Protein AF-A0A947HCS9-F1 (afdb_monomer_lite)

Structure (mmCIF, N/CA/C/O backbone):
data_AF-A0A947HCS9-F1
#
_entry.id   AF-A0A947HCS9-F1
#
loop_
_atom_site.group_PDB
_atom_site.id
_atom_site.type_symbol
_atom_site.label_atom_id
_atom_site.label_alt_id
_atom_site.label_comp_id
_atom_site.label_asym_id
_atom_site.label_entity_id
_atom_site.label_seq_id
_atom_site.pdbx_PDB_ins_code
_atom_site.Cartn_x
_atom_site.Cartn_y
_atom_site.Cartn_z
_atom_site.occupancy
_atom_site.B_iso_or_equiv
_atom_site.auth_seq_id
_atom_site.auth_comp_id
_atom_site.auth_asym_id
_atom_site.auth_atom_id
_atom_site.pdbx_PDB_model_num
ATOM 1 N N . MET A 1 1 ? -32.270 45.079 50.764 1.00 63.41 1 MET A N 1
ATOM 2 C CA . MET A 1 1 ? -30.944 44.540 51.130 1.00 63.41 1 MET A CA 1
ATOM 3 C C . MET A 1 1 ? -30.786 43.197 50.432 1.00 63.41 1 MET A C 1
ATOM 5 O O . MET A 1 1 ? -31.636 42.343 50.657 1.00 63.41 1 MET A O 1
ATOM 9 N N . PRO A 1 2 ? -29.821 43.035 49.513 1.00 65.62 2 PRO A N 1
ATOM 10 C CA . PRO A 1 2 ? -29.599 41.759 48.838 1.00 65.62 2 PRO A CA 1
ATOM 11 C C . PRO A 1 2 ? -29.122 40.704 49.843 1.00 65.62 2 PRO A C 1
ATOM 13 O O . PRO A 1 2 ? -28.345 41.002 50.748 1.00 65.62 2 PRO A O 1
ATOM 16 N N . ASN A 1 3 ? -29.641 39.486 49.706 1.00 68.69 3 ASN A N 1
ATOM 17 C CA . ASN A 1 3 ? -29.418 38.395 50.647 1.00 68.69 3 ASN A CA 1
ATOM 18 C C . ASN A 1 3 ? -28.000 37.819 50.422 1.00 68.69 3 ASN A C 1
ATOM 20 O O . ASN A 1 3 ? -27.736 37.325 49.321 1.00 68.69 3 ASN A O 1
ATOM 24 N N . PRO A 1 4 ? -27.080 37.868 51.407 1.00 64.50 4 PRO A N 1
ATOM 25 C CA . PRO A 1 4 ? -25.675 37.482 51.212 1.00 64.50 4 PRO A CA 1
ATOM 26 C C . PRO A 1 4 ? -25.494 36.007 50.814 1.00 64.50 4 PRO A C 1
ATOM 28 O O . PRO A 1 4 ? -24.497 35.652 50.194 1.00 64.50 4 PRO A O 1
ATOM 31 N N . PHE A 1 5 ? -26.495 35.161 51.069 1.00 61.69 5 PHE A N 1
ATOM 32 C CA . PHE A 1 5 ? -26.489 33.742 50.705 1.00 61.69 5 PHE A CA 1
ATOM 33 C C . PHE A 1 5 ? -26.707 33.447 49.209 1.00 61.69 5 PHE A C 1
ATOM 35 O O . PHE A 1 5 ? -26.492 32.318 48.775 1.00 61.69 5 PHE A O 1
ATOM 42 N N . GLN A 1 6 ? -27.111 34.422 48.384 1.00 60.38 6 GLN A N 1
ATOM 43 C CA . GLN A 1 6 ? -27.319 34.164 46.950 1.00 60.38 6 GLN A CA 1
ATOM 44 C C . GLN A 1 6 ? -26.011 34.057 46.149 1.00 60.38 6 GLN A C 1
ATOM 46 O O . GLN A 1 6 ? -25.993 33.406 45.104 1.00 60.38 6 GLN A O 1
ATOM 51 N N . PHE A 1 7 ? -24.908 34.633 46.636 1.00 61.34 7 PHE A N 1
ATOM 52 C CA . PHE A 1 7 ? -23.646 34.660 45.890 1.00 61.34 7 PHE A CA 1
ATOM 53 C C . PHE A 1 7 ? -22.959 33.288 45.795 1.00 61.34 7 PHE A C 1
ATOM 55 O O . PHE A 1 7 ? -22.423 32.956 44.738 1.00 61.34 7 PHE A O 1
ATOM 62 N N . GLU A 1 8 ? -23.024 32.450 46.833 1.00 73.75 8 GLU A N 1
ATOM 63 C CA . GLU A 1 8 ? -22.340 31.143 46.836 1.00 73.75 8 GLU A CA 1
ATOM 64 C C . GLU A 1 8 ? -22.949 30.138 45.847 1.00 73.75 8 GLU A C 1
ATOM 66 O O . GLU A 1 8 ? -22.239 29.357 45.210 1.00 73.75 8 GLU A O 1
ATOM 71 N N . THR A 1 9 ? -24.267 30.201 45.644 1.00 75.81 9 THR A N 1
ATOM 72 C CA . THR A 1 9 ? -24.972 29.252 44.768 1.00 75.81 9 THR A CA 1
ATOM 73 C C . THR A 1 9 ? -24.604 29.397 43.288 1.00 75.81 9 THR A C 1
ATOM 75 O O . THR A 1 9 ? -24.617 28.412 42.548 1.00 75.81 9 THR A O 1
ATOM 78 N N . ASN A 1 10 ? -24.220 30.597 42.845 1.00 82.25 10 ASN A N 1
ATOM 79 C CA . ASN A 1 10 ? -23.847 30.844 41.451 1.00 82.25 10 ASN A CA 1
ATOM 80 C C . ASN A 1 10 ? -22.457 30.288 41.113 1.00 82.25 10 ASN A C 1
ATOM 82 O O . ASN A 1 10 ? -22.277 29.718 40.037 1.00 82.25 10 ASN A O 1
ATOM 86 N N . TYR A 1 11 ? -21.497 30.370 42.038 1.00 85.88 11 TYR A N 1
ATOM 87 C CA . TYR A 1 11 ? -20.155 29.822 41.823 1.00 85.88 11 TYR A CA 1
ATOM 88 C C . TYR A 1 11 ? -20.154 28.298 41.761 1.00 85.88 11 TYR A C 1
ATOM 90 O O . TYR A 1 11 ? -19.514 27.729 40.879 1.00 85.88 11 TYR A O 1
ATOM 98 N N . GLN A 1 12 ? -20.925 27.630 42.624 1.00 86.50 12 GLN A N 1
ATOM 99 C CA . GLN A 1 12 ? -21.070 26.176 42.547 1.00 86.50 12 GLN A CA 1
ATOM 100 C C . GLN A 1 12 ? -21.679 25.737 41.210 1.00 86.50 12 GLN A C 1
ATOM 102 O O . GLN A 1 12 ? -21.195 24.789 40.598 1.00 86.50 12 GLN A O 1
ATOM 107 N N . ARG A 1 13 ? -22.701 26.443 40.708 1.00 87.88 13 ARG A N 1
ATOM 108 C CA . ARG A 1 13 ? -23.302 26.137 39.399 1.00 87.88 13 ARG A CA 1
ATOM 109 C C . ARG A 1 13 ? -22.306 26.313 38.254 1.00 87.88 13 ARG A C 1
ATOM 111 O O . ARG A 1 13 ? -22.203 25.425 37.413 1.00 87.88 13 ARG A O 1
ATOM 118 N N . LEU A 1 14 ? -21.551 27.412 38.240 1.00 91.62 14 LEU A N 1
ATOM 119 C CA . LEU A 1 14 ? -20.517 27.651 37.228 1.00 91.62 14 LEU A CA 1
ATOM 120 C C . LEU A 1 14 ? -19.401 26.601 37.288 1.00 91.62 14 LEU A C 1
ATOM 122 O O . LEU A 1 14 ? -18.952 26.135 36.244 1.00 91.62 14 LEU A O 1
ATOM 126 N N . PHE A 1 15 ? -19.004 26.181 38.491 1.00 92.75 15 PHE A N 1
ATOM 127 C CA . PHE A 1 15 ? -18.022 25.118 38.687 1.00 92.75 15 PHE A CA 1
ATOM 128 C C . PHE A 1 15 ? -18.496 23.784 38.094 1.00 92.75 15 PHE A C 1
ATOM 130 O O . PHE A 1 15 ? -17.774 23.172 37.309 1.00 92.75 15 PHE A O 1
ATOM 137 N N . TRP A 1 16 ? -19.729 23.360 38.393 1.00 93.38 16 TRP A N 1
ATOM 138 C CA . TRP A 1 16 ? -20.279 22.109 37.859 1.00 93.38 16 TRP A CA 1
ATOM 139 C C . TRP A 1 16 ? -20.492 22.148 36.341 1.00 93.38 16 TRP A C 1
ATOM 141 O O . TRP A 1 16 ? -20.205 21.161 35.665 1.00 93.38 16 TRP A O 1
ATOM 151 N N . VAL A 1 17 ? -20.927 23.284 35.784 1.00 94.00 17 VAL A N 1
ATOM 152 C CA . VAL A 1 17 ? -21.033 23.470 34.326 1.00 94.00 17 VAL A CA 1
ATOM 153 C C . VAL A 1 17 ? -19.653 23.413 33.665 1.00 94.00 17 VAL A C 1
ATOM 155 O O . VAL A 1 17 ? -19.489 22.732 32.655 1.00 94.00 17 VAL A O 1
ATOM 158 N N . GLY A 1 18 ? -18.648 24.068 34.252 1.00 93.88 18 GLY A N 1
ATOM 159 C CA . GLY A 1 18 ? -17.268 24.013 33.771 1.00 93.88 18 GLY A CA 1
ATOM 160 C C . GLY A 1 18 ? -16.704 22.591 33.782 1.00 93.88 18 GLY A C 1
ATOM 161 O O . GLY A 1 18 ? -16.150 22.142 32.779 1.00 93.88 18 GLY A O 1
ATOM 162 N N . LEU A 1 19 ? -16.916 21.849 34.873 1.00 93.38 19 LEU A N 1
ATOM 163 C CA . LEU A 1 19 ? -16.494 20.452 34.998 1.00 93.38 19 LEU A CA 1
ATOM 164 C C . LEU A 1 19 ? -17.173 19.560 33.944 1.00 93.38 19 LEU A C 1
ATOM 166 O O . LEU A 1 19 ? -16.510 18.753 33.295 1.00 93.38 19 LEU A O 1
ATOM 170 N N . PHE A 1 20 ? -18.479 19.732 33.731 1.00 89.94 20 PHE A N 1
ATOM 171 C CA . PHE A 1 20 ? -19.243 18.967 32.745 1.00 89.94 20 PHE A CA 1
ATOM 172 C C . PHE A 1 20 ? -18.761 19.217 31.308 1.00 89.94 20 PHE A C 1
ATOM 174 O O . PHE A 1 20 ? -18.572 18.270 30.544 1.00 89.94 20 PHE A O 1
ATOM 181 N N . LEU A 1 21 ? -18.478 20.473 30.946 1.00 88.56 21 LEU A N 1
ATOM 182 C CA . LEU A 1 21 ? -17.920 20.815 29.632 1.00 88.56 21 LEU A CA 1
ATOM 183 C C . LEU A 1 21 ? -16.519 20.221 29.421 1.00 88.56 21 LEU A C 1
ATOM 185 O O . LEU A 1 21 ? -16.192 19.775 28.318 1.00 88.56 21 LEU A O 1
ATOM 189 N N . LEU A 1 22 ? -15.704 20.150 30.474 1.00 87.38 22 LEU A N 1
ATOM 190 C CA . LEU A 1 22 ? -14.373 19.536 30.431 1.00 87.38 22 LEU A CA 1
ATOM 191 C C . LEU A 1 22 ? -14.461 18.007 30.244 1.00 87.38 22 LEU A C 1
ATOM 193 O O . LEU A 1 22 ? -13.694 17.415 29.480 1.00 87.38 22 LEU A O 1
ATOM 197 N N . PHE A 1 23 ? -15.467 17.364 30.842 1.00 84.38 23 PHE A N 1
ATOM 198 C CA . PHE A 1 23 ? -15.765 15.947 30.604 1.00 84.38 23 PHE A CA 1
ATOM 199 C C . PHE A 1 23 ? -16.249 15.674 29.174 1.00 84.38 23 PHE A C 1
ATOM 201 O O . PHE A 1 23 ? -15.781 14.729 28.543 1.00 84.38 23 PHE A O 1
ATOM 208 N N . ILE A 1 24 ? -17.130 16.516 28.624 1.00 81.75 24 ILE A N 1
ATOM 209 C CA . ILE A 1 24 ? -17.599 16.353 27.238 1.00 81.75 24 ILE A CA 1
ATOM 210 C C . ILE A 1 24 ? -16.433 16.504 26.254 1.00 81.75 24 ILE A C 1
ATOM 212 O O . ILE A 1 24 ? -16.270 15.681 25.352 1.00 81.75 24 ILE A O 1
ATOM 216 N N . THR A 1 25 ? -15.593 17.521 26.443 1.00 78.06 25 THR A N 1
ATOM 217 C CA . THR A 1 25 ? -14.495 17.834 25.512 1.00 78.06 25 THR A CA 1
ATOM 218 C C . THR A 1 25 ? -13.319 16.859 25.597 1.00 78.06 25 THR A C 1
ATOM 220 O O . THR A 1 25 ? -12.691 16.579 24.576 1.00 78.06 25 THR A O 1
ATOM 223 N N . SER A 1 26 ? -13.045 16.269 26.763 1.00 71.00 26 SER A N 1
ATOM 224 C CA . SER A 1 26 ? -11.953 15.290 26.925 1.00 71.00 26 SER A CA 1
ATOM 225 C C . SER A 1 26 ? -12.217 13.930 26.257 1.00 71.00 26 SER A C 1
ATOM 227 O O . SER A 1 26 ? -11.275 13.179 26.006 1.00 71.00 26 SER A O 1
ATOM 229 N N . SER A 1 27 ? -13.469 13.621 25.900 1.00 65.81 27 SER A N 1
ATOM 230 C CA . SER A 1 27 ? -13.858 12.329 25.313 1.00 65.81 27 SER A CA 1
ATOM 231 C C . SER A 1 27 ? -13.534 12.149 23.817 1.00 65.81 27 SER A C 1
ATOM 233 O O . SER A 1 27 ? -13.743 11.063 23.278 1.00 65.81 27 SER A O 1
ATOM 235 N N . GLN A 1 28 ? -13.016 13.171 23.121 1.00 63.97 28 GLN A N 1
ATOM 236 C CA . GLN A 1 28 ? -12.977 13.181 21.647 1.00 63.97 28 GLN A CA 1
ATOM 237 C C . GLN A 1 28 ? -11.636 12.957 20.894 1.00 63.97 28 GLN A C 1
ATOM 239 O O . GLN A 1 28 ? -11.689 12.909 19.664 1.00 63.97 28 GLN A O 1
ATOM 244 N N . PRO A 1 29 ? -10.439 12.742 21.483 1.00 60.31 29 PRO A N 1
ATOM 245 C CA . PRO A 1 29 ? -9.215 12.684 20.664 1.00 60.31 29 PRO A CA 1
ATOM 246 C C . PRO A 1 29 ? -8.904 11.325 20.000 1.00 60.31 29 PRO A C 1
ATOM 248 O O . PRO A 1 29 ? -8.020 11.259 19.145 1.00 60.31 29 PRO A O 1
ATOM 251 N N . VAL A 1 30 ? -9.596 10.230 20.339 1.00 60.47 30 VAL A N 1
ATOM 252 C CA . VAL A 1 30 ? -9.171 8.884 19.889 1.00 60.47 30 VAL A CA 1
ATOM 253 C C . VAL A 1 30 ? -9.503 8.619 18.414 1.00 60.47 30 VAL A C 1
ATOM 255 O O . VAL A 1 30 ? -8.690 8.046 17.692 1.00 60.47 30 VAL A O 1
ATOM 258 N N . ALA A 1 31 ? -10.655 9.090 17.929 1.00 65.88 31 ALA A N 1
ATOM 259 C CA . ALA A 1 31 ? -11.083 8.845 16.549 1.00 65.88 31 ALA A CA 1
ATOM 260 C C . ALA A 1 31 ? -10.256 9.631 15.511 1.00 65.88 31 ALA A C 1
ATOM 262 O O . ALA A 1 31 ? -9.993 9.135 14.417 1.00 65.88 31 ALA A O 1
ATOM 263 N N . ALA A 1 32 ? -9.802 10.842 15.852 1.00 68.50 32 ALA A N 1
ATOM 264 C CA . ALA A 1 32 ? -9.057 11.698 14.926 1.00 68.50 32 ALA A CA 1
ATOM 265 C C . ALA A 1 32 ? -7.655 11.147 14.595 1.00 68.50 32 ALA A C 1
ATOM 267 O O . ALA A 1 32 ? -7.205 11.245 13.451 1.00 68.50 32 ALA A O 1
ATOM 268 N N . CYS A 1 33 ? -6.980 10.530 15.572 1.00 71.19 33 CYS A N 1
ATOM 269 C CA . CYS A 1 33 ? -5.632 9.975 15.399 1.00 71.19 33 CYS A CA 1
ATOM 270 C C . CYS A 1 33 ? -5.604 8.813 14.386 1.00 71.19 33 CYS A C 1
ATOM 272 O O . CYS A 1 33 ? -4.683 8.698 13.574 1.00 71.19 33 CYS A O 1
ATOM 274 N N . ASP A 1 34 ? -6.649 7.985 14.374 1.00 82.94 34 ASP A N 1
ATOM 275 C CA . ASP A 1 34 ? -6.741 6.838 13.470 1.00 82.94 34 ASP A CA 1
ATOM 276 C C . ASP A 1 34 ? -6.968 7.254 12.016 1.00 82.94 34 ASP A C 1
ATOM 278 O O . ASP A 1 34 ? -6.350 6.701 11.100 1.00 82.94 34 ASP A O 1
ATOM 282 N N . CYS A 1 35 ? -7.784 8.288 11.804 1.00 85.75 35 CYS A N 1
ATOM 283 C CA . CYS A 1 35 ? -8.019 8.863 10.484 1.00 85.75 35 CYS A CA 1
ATOM 284 C C . CYS A 1 35 ? -6.726 9.395 9.848 1.00 85.75 35 CYS A C 1
ATOM 286 O O . CYS A 1 35 ? -6.519 9.219 8.647 1.00 85.75 35 CYS A O 1
ATOM 288 N N . ALA A 1 36 ? -5.832 10.004 10.637 1.00 87.88 36 ALA A N 1
ATOM 289 C CA . ALA A 1 36 ? -4.559 10.523 10.134 1.00 87.88 36 ALA A CA 1
ATOM 290 C C . ALA A 1 36 ? -3.647 9.403 9.604 1.00 87.88 36 ALA A C 1
ATOM 292 O O . ALA A 1 36 ? -3.091 9.520 8.510 1.00 87.88 36 ALA A O 1
ATOM 293 N N . LYS A 1 37 ? -3.545 8.281 10.330 1.00 91.19 37 LYS A N 1
ATOM 294 C CA . LYS A 1 37 ? -2.739 7.126 9.900 1.00 91.19 37 LYS A CA 1
ATOM 295 C C . LYS A 1 37 ? -3.283 6.493 8.624 1.00 91.19 37 LYS A C 1
ATOM 297 O O . LYS A 1 37 ? -2.510 6.215 7.712 1.00 91.19 37 LYS A O 1
ATOM 302 N N . ILE A 1 38 ? -4.603 6.313 8.530 1.00 91.31 38 ILE A N 1
ATOM 303 C CA . ILE A 1 38 ? -5.254 5.773 7.326 1.00 91.31 38 ILE A CA 1
ATOM 304 C C . ILE A 1 38 ? -4.993 6.678 6.117 1.00 91.31 38 ILE A C 1
ATOM 306 O O . ILE A 1 38 ? -4.647 6.184 5.044 1.00 91.31 38 ILE A O 1
ATOM 310 N N . SER A 1 39 ? -5.111 7.996 6.290 1.00 93.06 39 SER A N 1
ATOM 311 C CA . SER A 1 39 ? -4.791 8.965 5.238 1.00 93.06 39 SER A CA 1
ATOM 312 C C . SER A 1 39 ? -3.331 8.869 4.791 1.00 93.06 39 SER A C 1
ATOM 314 O O . SER A 1 39 ? -3.066 8.907 3.592 1.00 93.06 39 SER A O 1
ATOM 316 N N . GLY A 1 40 ? -2.395 8.656 5.723 1.00 93.50 40 GLY A N 1
ATOM 317 C CA . GLY A 1 40 ? -0.984 8.417 5.404 1.00 93.50 40 GLY A CA 1
ATOM 318 C C . GLY A 1 40 ? -0.764 7.163 4.552 1.00 93.50 40 GLY A C 1
ATOM 319 O O . GLY A 1 40 ? -0.068 7.219 3.542 1.00 93.50 40 GLY A O 1
ATOM 320 N N . VAL A 1 41 ? -1.415 6.044 4.891 1.00 93.94 41 VAL A N 1
ATOM 321 C CA . VAL A 1 41 ? -1.319 4.812 4.086 1.00 93.94 41 VAL A CA 1
ATOM 322 C C . VAL A 1 41 ? -1.893 5.028 2.681 1.00 93.94 41 VAL A C 1
ATOM 324 O O . VAL A 1 41 ? -1.295 4.596 1.697 1.00 93.94 41 VAL A O 1
ATOM 327 N N . LYS A 1 42 ? -3.026 5.733 2.557 1.00 94.25 42 LYS A N 1
ATOM 328 C CA . LYS A 1 42 ? -3.612 6.069 1.248 1.00 94.25 42 LYS A CA 1
ATOM 329 C C . LYS A 1 42 ? -2.685 6.953 0.413 1.00 94.25 42 LYS A C 1
ATOM 331 O O . LYS A 1 42 ? -2.546 6.711 -0.783 1.00 94.25 42 LYS A O 1
ATOM 336 N N . ALA A 1 43 ? -2.037 7.938 1.036 1.00 94.88 43 ALA A N 1
ATOM 337 C CA . ALA A 1 43 ? -1.045 8.775 0.369 1.00 94.88 43 ALA A CA 1
ATOM 338 C C . ALA A 1 43 ? 0.124 7.929 -0.160 1.00 94.88 43 ALA A C 1
ATOM 340 O O . ALA A 1 43 ? 0.435 8.017 -1.345 1.00 94.88 43 ALA A O 1
ATOM 341 N N . ASN A 1 44 ? 0.680 7.033 0.667 1.00 94.31 44 ASN A N 1
ATOM 342 C CA . ASN A 1 44 ? 1.730 6.101 0.242 1.00 94.31 44 ASN A CA 1
ATOM 343 C C . ASN A 1 44 ? 1.274 5.230 -0.937 1.00 94.31 44 ASN A C 1
ATOM 345 O O . ASN A 1 44 ? 2.016 5.055 -1.899 1.00 94.31 44 ASN A O 1
ATOM 349 N N . MET A 1 45 ? 0.041 4.716 -0.905 1.00 95.06 45 MET A N 1
ATOM 350 C CA . MET A 1 45 ? -0.490 3.899 -1.996 1.00 95.06 45 MET A CA 1
ATOM 351 C C . MET A 1 45 ? -0.578 4.677 -3.319 1.00 95.06 45 MET A C 1
ATOM 353 O O . MET A 1 45 ? -0.223 4.138 -4.366 1.00 95.06 45 MET A O 1
ATOM 357 N N . HIS A 1 46 ? -0.977 5.952 -3.283 1.00 95.81 46 HIS A N 1
ATOM 358 C CA . HIS A 1 46 ? -0.945 6.816 -4.466 1.00 95.81 46 HIS A CA 1
ATOM 359 C C . HIS A 1 46 ? 0.479 7.125 -4.936 1.00 95.81 46 HIS A C 1
ATOM 361 O O . HIS A 1 46 ? 0.730 7.130 -6.137 1.00 95.81 46 HIS A O 1
ATOM 367 N N . THR A 1 47 ? 1.434 7.330 -4.025 1.00 95.38 47 THR A N 1
ATOM 368 C CA . THR A 1 47 ? 2.848 7.486 -4.400 1.00 95.38 47 THR A CA 1
ATOM 369 C C . THR A 1 47 ? 3.361 6.257 -5.150 1.00 95.38 47 THR A C 1
ATOM 371 O O . THR A 1 47 ? 4.014 6.397 -6.182 1.00 95.38 47 THR A O 1
ATOM 374 N N . VAL A 1 48 ? 3.019 5.053 -4.680 1.00 95.62 48 VAL A N 1
ATOM 375 C CA . VAL A 1 48 ? 3.378 3.791 -5.346 1.00 95.62 48 VAL A CA 1
ATOM 376 C C . VAL A 1 48 ? 2.721 3.664 -6.714 1.00 95.62 48 VAL A C 1
ATOM 378 O O . VAL A 1 48 ? 3.390 3.267 -7.664 1.00 95.62 48 VAL A O 1
ATOM 381 N N . GLN A 1 49 ? 1.447 4.041 -6.841 1.00 96.31 49 GLN A N 1
ATOM 382 C CA . GLN A 1 49 ? 0.785 4.119 -8.141 1.00 96.31 49 GLN A CA 1
ATOM 383 C C . GLN A 1 49 ? 1.574 5.015 -9.101 1.00 96.31 49 GLN A C 1
ATOM 385 O O . GLN A 1 49 ? 1.911 4.567 -10.189 1.00 96.31 49 GLN A O 1
ATOM 390 N N . THR A 1 50 ? 1.931 6.236 -8.697 1.00 96.12 50 THR A N 1
ATOM 391 C CA . THR A 1 50 ? 2.708 7.142 -9.554 1.00 96.12 50 THR A CA 1
ATOM 392 C C . THR A 1 50 ? 4.038 6.520 -9.983 1.00 96.12 50 THR A C 1
ATOM 394 O O . THR A 1 50 ? 4.388 6.614 -11.153 1.00 96.12 50 THR A O 1
ATOM 397 N N . MET A 1 51 ? 4.756 5.838 -9.082 1.00 96.19 51 MET A N 1
ATOM 398 C CA . MET A 1 51 ? 6.006 5.147 -9.435 1.00 96.19 51 MET A CA 1
ATOM 399 C C . MET A 1 51 ? 5.787 4.035 -10.470 1.00 96.19 51 MET A C 1
ATOM 401 O O . MET A 1 51 ? 6.564 3.919 -11.413 1.00 96.19 51 MET A O 1
ATOM 405 N N . LEU A 1 52 ? 4.722 3.241 -10.324 1.00 96.56 52 LEU A N 1
ATOM 406 C CA . LEU A 1 52 ? 4.377 2.183 -11.278 1.00 96.56 52 LEU A CA 1
ATOM 407 C C . LEU A 1 52 ? 3.979 2.739 -12.647 1.00 96.56 52 LEU A C 1
ATOM 409 O O . LEU A 1 52 ? 4.357 2.163 -13.665 1.00 96.56 52 LEU A O 1
ATOM 413 N N . GLU A 1 53 ? 3.233 3.844 -12.684 1.00 97.00 53 GLU A N 1
ATOM 414 C CA . GLU A 1 53 ? 2.842 4.475 -13.946 1.00 97.00 53 GLU A CA 1
ATOM 415 C C . GLU A 1 53 ? 4.041 5.107 -14.658 1.00 97.00 53 GLU A C 1
ATOM 417 O O . GLU A 1 53 ? 4.174 4.949 -15.870 1.00 97.00 53 GLU A O 1
ATOM 422 N N . THR A 1 54 ? 4.961 5.745 -13.925 1.00 96.12 54 THR A N 1
ATOM 423 C CA . THR A 1 54 ? 6.223 6.233 -14.502 1.00 96.12 54 THR A CA 1
ATOM 424 C C . THR A 1 54 ? 7.038 5.079 -15.088 1.00 96.12 54 THR A C 1
ATOM 426 O O . THR A 1 54 ? 7.434 5.146 -16.249 1.00 96.12 54 THR A O 1
ATOM 429 N N . PHE A 1 55 ? 7.191 3.974 -14.347 1.00 95.94 55 PHE A N 1
ATOM 430 C CA . PHE A 1 55 ? 7.878 2.780 -14.847 1.00 95.94 55 PHE A CA 1
ATOM 431 C C . PHE A 1 55 ? 7.235 2.256 -16.142 1.00 95.94 55 PHE A C 1
ATOM 433 O O . PHE A 1 55 ? 7.935 1.915 -17.098 1.00 95.94 55 PHE A O 1
ATOM 440 N N . TRP A 1 56 ? 5.899 2.212 -16.209 1.00 96.62 56 TRP A N 1
ATOM 441 C CA . TRP A 1 56 ? 5.182 1.765 -17.405 1.00 96.62 56 TRP A CA 1
ATOM 442 C C . TRP A 1 56 ? 5.393 2.690 -18.608 1.00 96.62 56 TRP A C 1
ATOM 444 O O . TRP A 1 56 ? 5.496 2.196 -19.734 1.00 96.62 5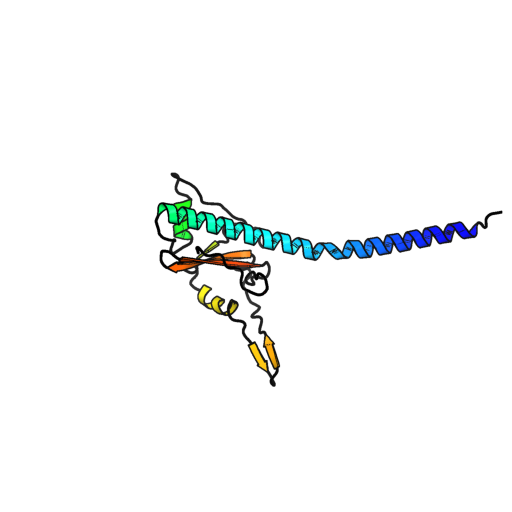6 TRP A O 1
ATOM 454 N N . VAL A 1 57 ? 5.464 4.009 -18.404 1.00 95.62 57 VAL A N 1
ATOM 455 C CA . VAL A 1 57 ? 5.747 4.966 -19.486 1.00 95.62 57 VAL A CA 1
ATOM 456 C C . VAL A 1 57 ? 7.097 4.659 -20.136 1.00 95.62 57 VAL A C 1
ATOM 458 O O . VAL A 1 57 ? 7.178 4.634 -21.368 1.00 95.62 57 VAL A O 1
ATOM 461 N N . ASP A 1 58 ? 8.100 4.339 -19.319 1.00 95.56 58 ASP A N 1
ATOM 462 C CA . ASP A 1 58 ? 9.466 4.069 -19.769 1.00 95.56 58 ASP A CA 1
ATOM 463 C C . ASP A 1 58 ? 9.608 2.668 -20.395 1.00 95.56 58 ASP A C 1
ATOM 465 O O . ASP A 1 58 ? 10.216 2.511 -21.456 1.00 95.56 58 ASP A O 1
ATOM 469 N N . HIS A 1 59 ? 8.984 1.646 -19.799 1.00 95.62 59 HIS A N 1
ATOM 470 C CA . HIS A 1 59 ? 9.225 0.237 -20.146 1.00 95.62 59 HIS A CA 1
ATOM 471 C C . HIS A 1 59 ? 8.113 -0.433 -20.960 1.00 95.62 59 HIS A C 1
ATOM 473 O O . HIS A 1 59 ? 8.324 -1.485 -21.565 1.00 95.62 59 HIS A O 1
ATOM 479 N N . ARG A 1 60 ? 6.906 0.142 -20.975 1.00 96.94 60 ARG A N 1
ATOM 480 C CA . ARG A 1 60 ? 5.680 -0.442 -21.562 1.00 96.94 60 ARG A CA 1
ATOM 481 C C . ARG A 1 60 ? 5.226 -1.759 -20.922 1.00 96.94 60 ARG A C 1
ATOM 483 O O . ARG A 1 60 ? 4.426 -2.493 -21.508 1.00 96.94 60 ARG A O 1
ATOM 490 N N . TYR A 1 61 ? 5.694 -2.057 -19.712 1.00 96.88 61 TYR A N 1
ATOM 491 C CA . TYR A 1 61 ? 5.207 -3.157 -18.882 1.00 96.88 61 TYR A CA 1
ATOM 492 C C . TYR A 1 61 ? 5.309 -2.803 -17.392 1.00 96.88 61 TYR A C 1
ATOM 494 O O . TYR A 1 61 ? 6.111 -1.957 -17.022 1.00 96.88 61 TYR A O 1
ATOM 502 N N . TYR A 1 62 ? 4.516 -3.455 -16.536 1.00 97.25 62 TYR A N 1
ATOM 503 C CA . TYR A 1 62 ? 4.639 -3.323 -15.077 1.00 97.25 62 TYR A CA 1
ATOM 504 C C . TYR A 1 62 ? 5.627 -4.346 -14.486 1.00 97.25 62 TYR A C 1
ATOM 506 O O . TYR A 1 62 ? 5.610 -5.514 -14.905 1.00 97.25 62 TYR A O 1
ATOM 514 N N . PRO A 1 63 ? 6.449 -3.957 -13.495 1.00 96.56 63 PRO A N 1
ATOM 515 C CA . PRO A 1 63 ? 7.541 -4.780 -12.973 1.00 96.56 63 PRO A CA 1
ATOM 516 C C . PRO A 1 63 ? 7.011 -6.037 -12.277 1.00 96.56 63 PRO A C 1
ATOM 518 O O . PRO A 1 63 ? 5.905 -6.051 -11.735 1.00 96.56 63 PRO A O 1
ATOM 521 N N . ALA A 1 64 ? 7.749 -7.144 -12.321 1.00 95.25 64 ALA A N 1
ATOM 522 C CA . ALA A 1 64 ? 7.348 -8.374 -11.630 1.00 95.25 64 ALA A CA 1
ATOM 523 C C . ALA A 1 64 ? 7.478 -8.239 -10.104 1.00 95.25 64 ALA A C 1
ATOM 525 O O . ALA A 1 64 ? 6.639 -8.746 -9.358 1.00 95.25 64 ALA A O 1
ATOM 526 N N . SER A 1 65 ? 8.498 -7.515 -9.651 1.00 94.69 65 SER A N 1
ATOM 527 C CA . SER A 1 65 ? 8.849 -7.322 -8.246 1.00 94.69 65 SER A CA 1
ATOM 528 C C . SER A 1 65 ? 9.005 -5.849 -7.887 1.00 94.69 65 SER A C 1
ATOM 530 O O . SER A 1 65 ? 9.217 -4.994 -8.745 1.00 94.69 65 SER A O 1
ATOM 532 N N . VAL A 1 66 ? 8.942 -5.550 -6.591 1.00 93.31 66 VAL A N 1
ATOM 533 C CA . VAL A 1 66 ? 9.270 -4.215 -6.075 1.00 93.31 66 VAL A CA 1
ATOM 534 C C . VAL A 1 66 ? 10.764 -3.968 -6.193 1.00 93.31 66 VAL A C 1
ATOM 536 O O . VAL A 1 66 ? 11.169 -2.841 -6.439 1.00 93.31 66 VAL A O 1
ATOM 539 N N . ARG A 1 67 ? 11.585 -5.018 -6.105 1.00 93.19 67 ARG A N 1
ATOM 540 C CA . ARG A 1 67 ? 13.028 -4.911 -6.332 1.00 93.19 67 ARG A CA 1
ATOM 541 C C . ARG A 1 67 ? 13.371 -4.449 -7.752 1.00 93.19 67 ARG A C 1
ATOM 543 O O . ARG A 1 67 ? 14.288 -3.652 -7.909 1.00 93.19 67 ARG A O 1
ATOM 550 N N . GLU A 1 68 ? 12.660 -4.944 -8.769 1.00 94.94 68 GLU A N 1
ATOM 551 C CA . GLU A 1 68 ? 12.819 -4.474 -10.156 1.00 94.94 68 GLU A CA 1
ATOM 552 C C . GLU A 1 68 ? 12.422 -2.998 -10.275 1.00 94.94 68 GLU A C 1
ATOM 554 O O . GLU A 1 68 ? 13.185 -2.207 -10.825 1.00 94.94 68 GLU A O 1
ATOM 559 N N . LEU A 1 69 ? 11.278 -2.621 -9.688 1.00 95.50 69 LEU A N 1
ATOM 560 C CA . LEU A 1 69 ? 10.831 -1.227 -9.635 1.00 95.50 69 LEU A CA 1
ATOM 561 C C . LEU A 1 69 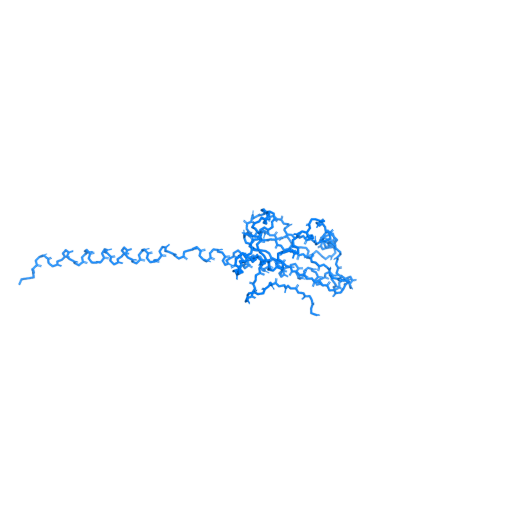? 11.862 -0.324 -8.949 1.00 95.50 69 LEU A C 1
ATOM 563 O O . LEU A 1 69 ? 12.177 0.739 -9.461 1.00 95.50 69 LEU A O 1
ATOM 567 N N . GLU A 1 70 ? 12.388 -0.735 -7.796 1.00 94.56 70 GLU A N 1
ATOM 568 C CA . GLU A 1 70 ? 13.357 0.039 -7.020 1.00 94.56 70 GLU A CA 1
ATOM 569 C C . GLU A 1 70 ? 14.680 0.214 -7.765 1.00 94.56 70 GLU A C 1
ATOM 571 O O . GLU A 1 70 ? 15.240 1.309 -7.775 1.00 94.56 70 GLU A O 1
ATOM 576 N N . PHE A 1 71 ? 15.175 -0.856 -8.390 1.00 94.19 71 PHE A N 1
ATOM 577 C CA . PHE A 1 71 ? 16.421 -0.819 -9.148 1.00 94.19 71 PHE A CA 1
ATOM 578 C C . PHE A 1 71 ? 16.358 0.210 -10.281 1.00 94.19 71 PHE A C 1
ATOM 580 O O . PHE A 1 71 ? 17.284 1.006 -10.431 1.00 94.19 71 PHE A O 1
ATOM 587 N N . ASP A 1 72 ? 15.257 0.228 -11.034 1.00 94.69 72 ASP A N 1
ATOM 588 C CA . ASP A 1 72 ? 15.066 1.182 -12.125 1.00 94.69 72 ASP A CA 1
ATOM 589 C C . ASP A 1 72 ? 14.753 2.599 -11.620 1.00 94.69 72 ASP A C 1
ATOM 591 O O . ASP A 1 72 ? 15.384 3.569 -12.030 1.00 94.69 72 ASP A O 1
ATOM 595 N N . ALA A 1 73 ? 13.857 2.731 -10.642 1.00 94.69 73 ALA A N 1
ATOM 596 C CA . ALA A 1 73 ? 13.426 4.024 -10.116 1.00 94.69 73 ALA A CA 1
ATOM 597 C C . ALA A 1 73 ? 14.528 4.798 -9.373 1.00 94.69 73 ALA A C 1
ATOM 599 O O . ALA A 1 73 ? 14.409 6.012 -9.184 1.00 94.69 73 ALA A O 1
ATOM 600 N N . ARG A 1 74 ? 15.583 4.113 -8.909 1.00 95.06 74 ARG A N 1
ATOM 601 C CA . ARG A 1 74 ? 16.780 4.730 -8.311 1.00 95.06 74 ARG A CA 1
ATOM 602 C C . ARG A 1 74 ? 17.869 5.053 -9.339 1.00 95.06 74 ARG A C 1
ATOM 604 O O . ARG A 1 74 ? 18.896 5.617 -8.955 1.00 95.06 74 ARG A O 1
ATOM 611 N N . ASN A 1 75 ? 17.683 4.705 -10.613 1.00 93.44 75 ASN A N 1
ATOM 612 C CA . ASN A 1 75 ? 18.662 4.976 -11.658 1.00 93.44 75 ASN A CA 1
ATOM 613 C C . ASN A 1 75 ? 18.909 6.492 -11.802 1.00 93.44 75 ASN A C 1
ATOM 615 O O . ASN A 1 75 ? 17.991 7.310 -11.727 1.00 93.44 75 ASN A O 1
ATOM 619 N N . SER A 1 76 ? 20.169 6.880 -12.006 1.00 78.81 76 SER A N 1
ATOM 620 C CA . SER A 1 76 ? 20.618 8.277 -11.960 1.00 78.81 76 SER A CA 1
ATOM 621 C C . SER A 1 76 ? 20.058 9.145 -13.087 1.00 78.81 76 SER A C 1
ATOM 623 O O . SER A 1 76 ? 20.007 10.365 -12.945 1.00 78.81 76 SER A O 1
ATOM 625 N N . SER A 1 77 ? 19.629 8.538 -14.196 1.00 85.00 77 SER A N 1
ATOM 626 C CA . SER A 1 77 ? 19.093 9.266 -15.349 1.00 85.00 77 SER A CA 1
ATOM 627 C C . SER A 1 77 ? 17.712 9.879 -15.098 1.00 85.00 77 SER A C 1
ATOM 629 O O . SER A 1 77 ? 17.415 10.924 -15.672 1.00 85.00 77 SER A O 1
ATOM 631 N N . ASN A 1 78 ? 16.878 9.271 -14.249 1.00 79.75 78 ASN A N 1
ATOM 632 C CA . ASN A 1 78 ? 15.565 9.803 -13.881 1.00 79.75 78 ASN A CA 1
ATOM 633 C C . ASN A 1 78 ? 15.109 9.201 -12.539 1.00 79.75 78 ASN A C 1
ATOM 635 O O . ASN A 1 78 ? 14.320 8.258 -12.528 1.00 79.75 78 ASN A O 1
ATOM 639 N N . PRO A 1 79 ? 15.619 9.687 -11.395 1.00 91.75 79 PRO A N 1
ATOM 640 C CA . PRO A 1 79 ? 15.266 9.112 -10.108 1.00 91.75 79 PRO A CA 1
ATOM 641 C C . PRO A 1 79 ? 13.840 9.518 -9.719 1.00 91.75 79 PRO A C 1
ATOM 643 O O . PRO A 1 79 ? 13.590 10.643 -9.281 1.00 91.75 79 PRO A O 1
ATOM 646 N N . TYR A 1 80 ? 12.896 8.589 -9.850 1.00 94.88 80 TYR A N 1
ATOM 647 C CA . TYR A 1 80 ? 11.509 8.763 -9.404 1.00 94.88 80 TYR A CA 1
ATOM 648 C C . TYR A 1 80 ? 11.167 7.925 -8.167 1.00 94.88 80 TYR A C 1
ATOM 650 O O . TYR A 1 80 ? 10.041 8.001 -7.668 1.00 94.88 80 TYR A O 1
ATOM 658 N N . TRP A 1 81 ? 12.133 7.176 -7.623 1.00 95.19 81 TRP A N 1
ATOM 659 C CA . TRP A 1 81 ? 11.960 6.477 -6.356 1.00 95.19 81 TRP A CA 1
ATOM 660 C C . TRP A 1 81 ? 11.685 7.460 -5.215 1.00 95.19 81 TRP A C 1
ATOM 662 O O . TRP A 1 81 ? 12.369 8.475 -5.047 1.00 95.19 81 TRP A O 1
ATOM 672 N N . LYS A 1 82 ? 10.684 7.137 -4.399 1.00 93.75 82 LYS A N 1
ATOM 673 C CA . LYS A 1 82 ? 10.371 7.862 -3.170 1.00 93.75 82 LYS A CA 1
ATOM 674 C C . LYS A 1 82 ? 10.445 6.900 -2.003 1.00 93.75 82 LYS A C 1
ATOM 676 O O . LYS A 1 82 ? 9.775 5.873 -2.008 1.00 93.75 82 LYS A O 1
ATOM 681 N N . ASP A 1 83 ? 11.206 7.275 -0.983 1.00 90.44 83 ASP A N 1
ATOM 682 C CA . ASP A 1 83 ? 11.128 6.596 0.301 1.00 90.44 83 ASP A CA 1
ATOM 683 C C . ASP A 1 83 ? 9.821 7.007 0.992 1.00 90.44 83 ASP A C 1
ATOM 685 O O . ASP A 1 83 ? 9.470 8.187 1.051 1.00 90.44 83 ASP A O 1
ATOM 689 N N . PHE A 1 84 ? 9.083 6.030 1.507 1.00 88.12 84 PHE A N 1
ATOM 690 C CA . PHE A 1 84 ? 7.848 6.250 2.254 1.00 88.12 84 PHE A CA 1
ATOM 691 C C . PHE A 1 84 ? 7.956 5.595 3.627 1.00 88.12 84 PHE A C 1
ATOM 693 O O . PHE A 1 84 ? 8.483 4.491 3.793 1.00 88.12 84 PHE A O 1
ATOM 700 N N . LEU A 1 85 ? 7.433 6.310 4.619 1.00 90.31 85 LEU A N 1
ATOM 701 C CA . LEU A 1 85 ? 7.367 5.868 6.002 1.00 90.31 85 LEU A CA 1
ATOM 702 C C . LEU A 1 85 ? 6.009 5.233 6.261 1.00 90.31 85 LEU A C 1
ATOM 704 O O . LEU A 1 85 ? 4.968 5.743 5.838 1.00 90.31 85 LEU A O 1
ATOM 708 N N . ASN A 1 86 ? 6.008 4.129 6.993 1.00 88.19 86 ASN A N 1
ATOM 709 C CA . ASN A 1 86 ? 4.774 3.517 7.445 1.00 88.19 86 ASN A CA 1
ATOM 710 C C . ASN A 1 86 ? 4.196 4.311 8.625 1.00 88.19 86 ASN A C 1
ATOM 712 O O . ASN A 1 86 ? 4.837 4.395 9.670 1.00 88.19 86 ASN A O 1
ATOM 716 N N . PRO A 1 87 ? 2.976 4.862 8.521 1.00 89.50 87 PRO A N 1
ATOM 717 C CA . PRO A 1 87 ? 2.399 5.698 9.575 1.00 89.50 87 PRO A CA 1
ATOM 718 C C . PRO A 1 87 ? 2.016 4.917 10.846 1.00 89.50 87 PRO A C 1
ATOM 720 O O . PRO A 1 87 ? 1.680 5.520 11.867 1.00 89.50 87 PRO A O 1
ATOM 723 N N . SER A 1 88 ? 2.023 3.581 10.798 1.00 88.75 88 SER A N 1
ATOM 724 C CA . SER A 1 88 ? 1.704 2.723 11.943 1.00 88.75 88 SER A CA 1
ATOM 725 C C . SER A 1 88 ? 2.942 2.286 12.724 1.00 88.75 88 SER A C 1
ATOM 727 O O . SER A 1 88 ? 2.849 2.142 13.941 1.00 88.75 88 SER A O 1
ATOM 729 N N . THR A 1 89 ? 4.077 2.090 12.050 1.00 88.00 89 THR A N 1
ATOM 730 C CA . THR A 1 89 ? 5.313 1.553 12.652 1.00 88.00 89 THR A CA 1
ATOM 731 C C . THR A 1 89 ? 6.505 2.509 12.581 1.00 88.00 89 THR A C 1
ATOM 733 O O . THR A 1 89 ? 7.535 2.245 13.194 1.00 88.00 89 THR A O 1
ATOM 736 N N . SER A 1 90 ? 6.384 3.603 11.827 1.00 89.25 90 SER A N 1
ATOM 737 C CA . SER A 1 90 ? 7.434 4.587 11.544 1.00 89.25 90 SER A CA 1
ATOM 738 C C . SER A 1 90 ? 8.702 4.028 10.883 1.00 89.25 90 SER A C 1
ATOM 740 O O . SER A 1 90 ? 9.694 4.748 10.800 1.00 89.25 90 SER A O 1
ATOM 742 N N . GLN A 1 91 ? 8.703 2.781 10.391 1.00 87.81 91 GLN A N 1
ATOM 743 C CA . GLN A 1 91 ? 9.843 2.251 9.628 1.00 87.81 91 GLN A CA 1
ATOM 744 C C . GLN A 1 91 ? 9.707 2.599 8.134 1.00 87.81 91 GLN A C 1
ATOM 746 O O . GLN A 1 91 ? 8.607 2.851 7.630 1.00 87.81 91 GLN A O 1
ATOM 751 N N . SER A 1 92 ? 10.843 2.645 7.440 1.00 85.75 92 SER A N 1
ATOM 752 C CA . SER A 1 92 ? 10.932 2.921 6.001 1.00 85.75 92 SER A CA 1
ATOM 753 C C . SER A 1 92 ? 10.772 1.636 5.177 1.00 85.75 92 SER A C 1
ATOM 755 O O . SER A 1 92 ? 11.126 0.560 5.655 1.00 85.75 92 SER A O 1
ATOM 757 N N . GLY A 1 93 ? 10.275 1.741 3.938 1.00 73.12 93 GLY A N 1
ATOM 758 C CA . GLY A 1 93 ? 10.363 0.650 2.950 1.00 73.12 93 GLY A CA 1
ATOM 759 C C . GLY A 1 93 ? 9.222 -0.377 2.958 1.00 73.12 93 GLY A C 1
ATOM 760 O O . GLY A 1 93 ? 9.419 -1.534 2.606 1.00 73.12 93 GLY A O 1
ATOM 761 N N . TYR A 1 94 ? 8.005 0.022 3.327 1.00 78.44 94 TYR A N 1
ATOM 762 C CA . TYR A 1 94 ? 6.841 -0.879 3.436 1.00 78.44 94 TYR A CA 1
ATOM 763 C C . TYR A 1 94 ? 6.053 -1.115 2.136 1.00 78.44 94 TYR A C 1
ATOM 765 O O . TYR A 1 94 ? 4.820 -1.110 2.130 1.00 78.44 94 TYR A O 1
ATOM 773 N N . LEU A 1 95 ? 6.755 -1.320 1.026 1.00 84.38 95 LEU A N 1
ATOM 774 C CA . LEU A 1 95 ? 6.147 -1.767 -0.221 1.00 84.38 95 LEU A CA 1
ATOM 775 C C . LEU A 1 95 ? 6.594 -3.200 -0.464 1.00 84.38 95 LEU A C 1
ATOM 777 O O . LEU A 1 95 ? 7.788 -3.487 -0.492 1.00 84.38 95 LEU A O 1
ATOM 781 N N . LYS A 1 96 ? 5.630 -4.098 -0.647 1.00 84.31 96 LYS A N 1
ATOM 782 C CA . LYS A 1 96 ? 5.898 -5.501 -0.970 1.00 84.31 96 LYS A CA 1
ATOM 783 C C . LYS A 1 96 ? 5.229 -5.888 -2.281 1.00 84.31 96 LYS A C 1
ATOM 785 O O . LYS A 1 96 ? 4.077 -5.524 -2.517 1.00 84.31 96 LYS A O 1
ATOM 790 N N . SER A 1 97 ? 5.938 -6.643 -3.122 1.00 79.75 97 SER A N 1
ATOM 791 C CA . SER A 1 97 ? 5.323 -7.346 -4.252 1.00 79.75 97 SER A CA 1
ATOM 792 C C . SER A 1 97 ? 4.818 -8.704 -3.792 1.00 79.75 97 SER A C 1
ATOM 794 O O . SER A 1 97 ? 5.493 -9.386 -3.022 1.00 79.75 97 SER A O 1
ATOM 796 N N . PHE A 1 98 ? 3.703 -9.156 -4.363 1.00 76.00 98 PHE A N 1
ATOM 797 C CA . PHE A 1 98 ? 3.286 -10.559 -4.275 1.00 76.00 98 PHE A CA 1
ATOM 798 C C . PHE A 1 98 ? 4.349 -11.529 -4.818 1.00 76.00 98 PHE A C 1
ATOM 800 O O . PHE A 1 98 ? 4.376 -12.683 -4.408 1.00 76.00 98 PHE A O 1
ATOM 807 N N . ALA A 1 99 ? 5.204 -11.090 -5.746 1.00 78.25 99 ALA A N 1
ATOM 808 C CA . ALA A 1 99 ? 6.268 -11.932 -6.292 1.00 78.25 99 ALA A CA 1
ATOM 809 C C . ALA A 1 99 ? 7.484 -12.054 -5.358 1.00 78.25 99 ALA A C 1
A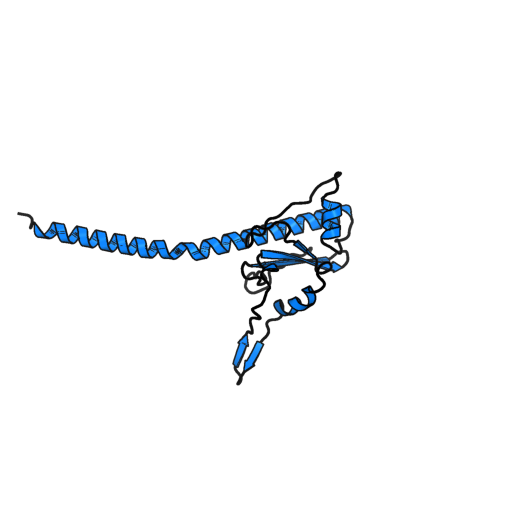TOM 811 O O . ALA A 1 99 ? 8.205 -13.045 -5.437 1.00 78.25 99 ALA A O 1
ATOM 812 N N . ASP A 1 100 ? 7.710 -11.057 -4.496 1.00 77.12 100 ASP A N 1
ATOM 813 C CA . ASP A 1 100 ? 8.877 -11.007 -3.606 1.00 77.12 100 ASP A CA 1
ATOM 814 C C . ASP A 1 100 ? 8.643 -11.772 -2.297 1.00 77.12 100 ASP A C 1
ATOM 816 O O . ASP A 1 100 ? 9.592 -12.260 -1.687 1.00 77.12 100 ASP A O 1
ATOM 820 N N . ASP A 1 101 ? 7.385 -11.890 -1.863 1.00 72.81 101 ASP A N 1
ATOM 821 C CA . ASP A 1 101 ? 7.011 -12.529 -0.602 1.00 72.81 101 ASP A CA 1
ATOM 822 C C . ASP A 1 101 ? 6.179 -13.795 -0.867 1.00 72.81 101 ASP A C 1
ATOM 824 O O . ASP A 1 101 ? 4.958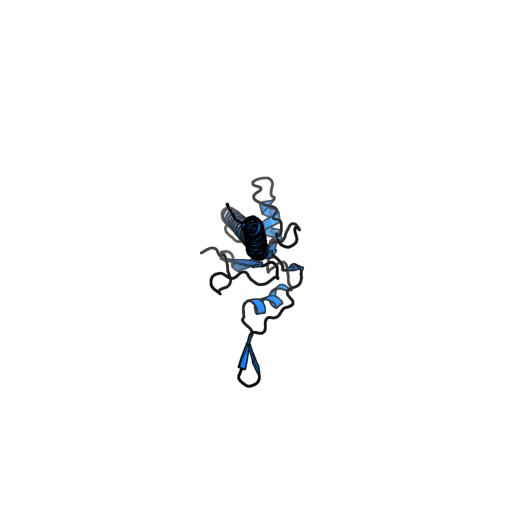 -13.749 -1.038 1.00 72.81 101 ASP A O 1
ATOM 828 N N . TYR A 1 102 ? 6.857 -14.949 -0.910 1.00 56.16 102 TYR A N 1
ATOM 829 C CA . TYR A 1 102 ? 6.257 -16.257 -1.218 1.00 56.16 102 TYR A CA 1
ATOM 830 C C . TYR A 1 102 ? 5.157 -16.665 -0.223 1.00 56.16 102 TYR A C 1
ATOM 832 O O . TYR A 1 102 ? 4.322 -17.517 -0.527 1.00 56.16 102 TYR A O 1
ATOM 840 N N . HIS A 1 103 ? 5.121 -16.043 0.959 1.00 61.00 103 HIS A N 1
ATOM 841 C CA . HIS A 1 103 ? 4.103 -16.312 1.965 1.00 61.00 103 HIS A CA 1
ATOM 842 C C . HIS A 1 103 ? 2.782 -15.586 1.701 1.00 61.00 103 HIS A C 1
ATOM 844 O O . HIS A 1 103 ? 1.797 -15.916 2.350 1.00 61.00 103 HIS A O 1
ATOM 850 N N . TRP A 1 104 ? 2.690 -14.640 0.756 1.00 57.03 104 TRP A N 1
ATOM 851 C CA . TRP A 1 104 ? 1.478 -13.822 0.650 1.00 57.03 104 TRP A CA 1
ATOM 852 C C . TRP A 1 104 ? 0.230 -14.569 0.125 1.00 57.03 104 TRP A C 1
ATOM 854 O O . TRP A 1 104 ? -0.905 -14.144 0.349 1.00 57.03 104 TRP A O 1
ATOM 864 N N . THR A 1 105 ? 0.391 -15.731 -0.515 1.00 57.16 105 THR A N 1
ATOM 865 C CA . THR A 1 105 ? -0.732 -16.614 -0.895 1.00 57.16 105 THR A CA 1
ATOM 866 C C . THR A 1 105 ? -1.569 -17.066 0.304 1.00 57.16 105 THR A C 1
ATOM 868 O O . THR A 1 105 ? -2.759 -17.332 0.140 1.00 57.16 105 THR A O 1
ATOM 871 N N . SER A 1 106 ? -1.013 -17.069 1.522 1.00 55.31 106 SER A N 1
ATOM 872 C CA . SER A 1 106 ? -1.769 -17.343 2.751 1.00 55.31 106 SER A CA 1
ATOM 873 C C . SER A 1 106 ? -2.642 -16.171 3.225 1.00 55.31 106 SER A C 1
ATOM 875 O O . SER A 1 106 ? -3.452 -16.361 4.129 1.00 55.31 106 SER A O 1
ATOM 877 N N . TYR A 1 107 ? -2.544 -14.994 2.591 1.00 56.84 107 TYR A N 1
ATOM 878 C CA . TYR A 1 107 ? -3.335 -13.793 2.893 1.00 56.84 107 TYR A CA 1
ATOM 879 C C . TYR A 1 107 ? -4.461 -13.515 1.879 1.00 56.84 107 TYR A C 1
ATOM 881 O O . TYR A 1 107 ? -5.309 -12.662 2.142 1.00 56.84 107 TYR A O 1
ATOM 889 N N . GLU A 1 108 ? -4.581 -14.279 0.780 1.00 54.88 108 GLU A N 1
ATOM 890 C CA . GLU A 1 108 ? -5.829 -14.312 -0.013 1.00 54.88 108 GLU A CA 1
ATOM 891 C C . GLU A 1 108 ? -7.111 -14.586 0.815 1.00 54.88 108 GLU A C 1
ATOM 893 O O . GLU A 1 108 ? -8.159 -14.038 0.453 1.00 54.88 108 GLU A O 1
ATOM 898 N N . PRO A 1 109 ? -7.088 -15.326 1.948 1.00 47.91 109 PRO A N 1
ATOM 899 C CA . PRO A 1 109 ? -8.239 -15.454 2.840 1.00 47.91 109 PRO A CA 1
ATOM 900 C C . PRO A 1 109 ? -8.727 -14.124 3.423 1.00 47.91 109 PRO A C 1
ATOM 902 O O . PRO A 1 109 ? -9.890 -14.037 3.783 1.00 47.91 109 PRO A O 1
ATOM 905 N N . LEU A 1 110 ? -7.908 -13.066 3.479 1.00 53.31 110 LEU A N 1
ATOM 906 C CA . LEU A 1 110 ? -8.349 -11.752 3.974 1.00 53.31 110 LEU A CA 1
ATOM 907 C C . LEU A 1 110 ? -9.286 -11.017 3.009 1.00 53.31 110 LEU A C 1
ATOM 909 O O . LEU A 1 110 ? -9.959 -10.066 3.407 1.00 53.31 110 LEU A O 1
ATOM 913 N N . LEU A 1 111 ? -9.340 -11.454 1.748 1.00 53.28 111 LEU A N 1
ATOM 914 C CA . LEU A 1 111 ? -10.298 -10.967 0.754 1.00 53.28 111 LEU A CA 1
ATOM 915 C C . LEU A 1 111 ? -11.614 -11.754 0.773 1.00 53.28 111 LEU A C 1
ATOM 917 O O . LEU A 1 111 ? -12.614 -11.265 0.249 1.00 53.28 111 LEU A O 1
ATOM 921 N N . LYS A 1 112 ? -11.636 -12.955 1.362 1.00 54.12 112 LYS A N 1
ATOM 922 C CA . LYS A 1 112 ? -12.842 -13.777 1.475 1.00 54.12 112 LYS A CA 1
ATOM 923 C C . LYS A 1 112 ? -13.354 -13.700 2.902 1.00 54.12 112 LYS A C 1
ATOM 925 O O . LYS A 1 112 ? -12.748 -14.247 3.812 1.00 54.12 112 LYS A O 1
ATOM 930 N N . GLU A 1 113 ? -14.488 -13.037 3.094 1.00 63.12 113 GLU A N 1
ATOM 931 C CA . GLU A 1 113 ? -15.219 -13.105 4.358 1.00 63.12 113 GLU A CA 1
ATOM 932 C C . GLU A 1 113 ? -15.472 -14.581 4.690 1.00 63.12 113 GLU A C 1
ATOM 934 O O . GLU A 1 113 ? -16.197 -15.278 3.978 1.00 63.12 113 GLU A O 1
ATOM 939 N N . GLN A 1 114 ? -14.786 -15.087 5.717 1.00 67.44 114 GLN A N 1
ATOM 940 C 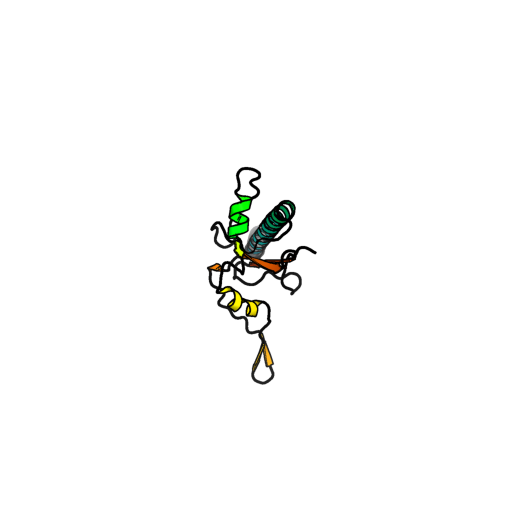CA . GLN A 1 114 ? -14.994 -16.441 6.199 1.00 67.44 114 GLN A CA 1
ATOM 941 C C . GLN A 1 114 ? -16.136 -16.405 7.201 1.00 67.44 114 GLN A C 1
ATOM 943 O O . GLN A 1 114 ? -16.095 -15.672 8.189 1.00 67.44 114 GLN A O 1
ATOM 948 N N . TYR A 1 115 ? -17.159 -17.206 6.933 1.00 76.25 115 TYR A N 1
ATOM 949 C CA . TYR A 1 115 ? -18.263 -17.406 7.852 1.00 76.25 115 TYR A CA 1
ATOM 950 C C . TYR A 1 115 ? -18.151 -18.804 8.449 1.00 76.25 115 TYR A C 1
ATOM 952 O O . TYR A 1 115 ? -18.008 -19.777 7.710 1.00 76.25 115 TYR A O 1
ATOM 960 N N . ALA A 1 116 ? -18.235 -18.902 9.771 1.00 78.62 116 ALA A N 1
ATOM 961 C CA . ALA A 1 116 ? -18.574 -20.151 10.434 1.00 78.62 116 ALA A CA 1
ATOM 962 C C . ALA A 1 116 ? -20.075 -20.182 10.677 1.00 78.62 116 ALA A C 1
ATOM 964 O O . ALA A 1 116 ? -20.660 -19.192 11.112 1.00 78.62 116 ALA A O 1
ATOM 965 N N . GLU A 1 117 ? -20.691 -21.329 10.431 1.00 87.31 117 GLU A N 1
ATOM 966 C CA . GLU A 1 117 ? -22.073 -21.570 10.814 1.00 87.31 117 GLU A CA 1
ATOM 967 C C . GLU A 1 117 ? -22.080 -22.499 12.026 1.00 87.31 117 GLU A C 1
ATOM 969 O O . GLU A 1 117 ? -21.613 -23.635 11.952 1.00 87.31 117 GLU A O 1
ATOM 974 N N . ILE A 1 118 ? -22.550 -21.994 13.167 1.00 85.62 118 ILE A N 1
ATOM 975 C CA . ILE A 1 118 ? -22.637 -22.753 14.419 1.00 85.62 118 ILE A CA 1
ATOM 976 C C . ILE A 1 118 ? -24.093 -22.698 14.866 1.00 85.62 118 ILE A C 1
ATOM 978 O O . ILE A 1 118 ? -24.625 -21.619 15.119 1.00 85.62 118 ILE A O 1
ATOM 982 N N . LEU A 1 119 ? -24.746 -23.863 14.937 1.00 87.44 119 LEU A N 1
ATOM 983 C CA . LEU A 1 119 ? -26.157 -23.997 15.333 1.00 87.44 119 LEU A CA 1
ATOM 984 C C . LEU A 1 119 ? -27.125 -23.146 14.480 1.00 87.44 119 LEU A C 1
ATOM 986 O O . LEU A 1 119 ? -28.107 -22.618 14.993 1.00 87.44 119 LEU A O 1
ATOM 990 N N . GLY A 1 120 ? -26.838 -22.984 13.184 1.00 85.94 120 GLY A N 1
ATOM 991 C CA . GLY A 1 120 ? -27.658 -22.185 12.261 1.00 85.94 120 GLY A CA 1
ATOM 992 C C . GLY A 1 120 ? -27.438 -20.669 12.344 1.00 85.94 120 GLY A C 1
ATOM 993 O O . GLY A 1 120 ? -28.082 -19.916 11.619 1.00 85.94 120 GLY A O 1
ATOM 994 N N . PHE A 1 121 ? -26.514 -20.200 13.188 1.00 75.81 121 PHE A N 1
ATOM 995 C CA . PHE A 1 121 ? -26.082 -18.804 13.206 1.00 75.81 121 PHE A CA 1
ATOM 996 C C . PHE A 1 121 ? -24.796 -18.637 12.398 1.00 75.81 121 PHE A C 1
ATOM 998 O O . PHE A 1 121 ? -23.822 -19.364 12.604 1.00 75.81 121 PHE A O 1
ATOM 1005 N N . ARG A 1 122 ? -24.780 -17.649 11.496 1.00 80.31 122 ARG A N 1
ATOM 1006 C CA . ARG A 1 122 ? -23.582 -17.251 10.748 1.00 80.31 122 ARG A CA 1
ATOM 1007 C C . ARG A 1 122 ? -22.747 -16.268 11.561 1.00 80.31 122 ARG A C 1
ATOM 1009 O O . ARG A 1 122 ? -23.173 -15.144 11.815 1.00 80.31 122 ARG A O 1
ATOM 1016 N N . PHE A 1 123 ? -21.534 -16.678 11.899 1.00 76.56 123 PHE A N 1
ATOM 1017 C CA . PHE A 1 123 ? -20.513 -15.865 12.543 1.00 76.56 123 PHE A CA 1
ATOM 1018 C C . PHE A 1 123 ? -19.451 -15.483 11.522 1.00 76.56 123 PHE A C 1
ATOM 1020 O O . PHE A 1 123 ? -18.917 -16.344 10.827 1.00 76.56 123 PHE A O 1
ATOM 1027 N N . LEU A 1 124 ? -19.113 -14.199 11.444 1.00 77.62 124 LEU A N 1
ATOM 1028 C CA . LEU A 1 124 ? -17.950 -13.749 10.688 1.00 77.62 124 LEU A CA 1
ATOM 1029 C C . LEU A 1 124 ? -16.687 -14.123 11.477 1.00 77.62 124 LEU A C 1
ATOM 1031 O O . LEU A 1 124 ? -16.456 -13.585 12.561 1.00 77.62 124 LEU A O 1
ATOM 1035 N N . ILE A 1 125 ? -15.872 -15.036 10.946 1.00 68.69 125 ILE A N 1
ATOM 1036 C CA . ILE A 1 125 ? -14.558 -15.340 11.515 1.00 68.69 125 ILE A CA 1
ATOM 1037 C C . ILE A 1 125 ? -13.590 -14.268 11.026 1.00 68.69 125 ILE A C 1
ATOM 1039 O O . ILE A 1 125 ? -13.131 -14.275 9.884 1.00 68.69 125 ILE A O 1
ATOM 1043 N N . LEU A 1 126 ? -13.265 -13.336 11.916 1.00 62.47 126 LEU A N 1
ATOM 1044 C CA . LEU A 1 126 ? -12.146 -12.428 11.718 1.00 62.47 126 LEU A CA 1
ATOM 1045 C C . LEU A 1 126 ? -10.867 -13.186 12.092 1.00 62.47 126 LEU A C 1
ATOM 1047 O O . LEU A 1 126 ? -10.526 -13.271 13.271 1.00 62.47 126 LEU A O 1
ATOM 1051 N N . ASN A 1 127 ? -10.171 -13.767 11.110 1.00 57.25 127 ASN A N 1
ATOM 1052 C CA . ASN A 1 127 ? -8.828 -14.306 11.344 1.00 57.25 127 ASN A CA 1
ATOM 1053 C C . ASN A 1 127 ? -7.920 -13.145 11.779 1.00 57.25 127 ASN A C 1
ATOM 1055 O O . ASN A 1 127 ? -7.624 -12.249 10.989 1.00 57.25 127 ASN A O 1
ATOM 1059 N N . ARG A 1 128 ? -7.565 -13.126 13.070 1.00 52.03 128 ARG A N 1
ATOM 1060 C CA . ARG A 1 128 ? -6.985 -11.964 13.763 1.00 52.03 128 ARG A CA 1
ATOM 1061 C C . ARG A 1 128 ? -5.452 -11.922 13.756 1.00 52.03 128 ARG A C 1
ATOM 1063 O O . ARG A 1 128 ? -4.893 -10.944 14.234 1.00 52.03 128 ARG A O 1
ATOM 1070 N N . ASP A 1 129 ? -4.765 -12.904 13.183 1.00 52.03 129 ASP A N 1
ATOM 1071 C CA . ASP A 1 129 ? -3.295 -12.921 13.170 1.00 52.03 129 ASP A CA 1
ATOM 1072 C C . ASP A 1 129 ? -2.722 -12.433 11.843 1.00 52.03 129 ASP A C 1
ATOM 1074 O O . ASP A 1 129 ? -2.097 -13.148 11.061 1.00 52.03 129 ASP A O 1
ATOM 1078 N N . LEU A 1 130 ? -2.924 -11.144 11.607 1.00 61.69 130 LEU A N 1
ATOM 1079 C CA . LEU A 1 130 ? -2.078 -10.385 10.707 1.00 61.69 130 LEU A CA 1
ATOM 1080 C C . LEU A 1 130 ? -0.838 -9.967 11.504 1.00 61.69 130 LEU A C 1
ATOM 1082 O O . LEU A 1 130 ? -0.918 -9.125 12.396 1.00 61.69 130 LEU A O 1
ATOM 1086 N N . SER A 1 131 ? 0.284 -10.641 11.223 1.00 69.62 131 SER A N 1
ATOM 1087 C CA . SER A 1 131 ? 1.617 -10.348 11.772 1.00 69.62 131 SER A CA 1
ATOM 1088 C C . SER A 1 131 ? 1.856 -8.837 11.876 1.00 69.62 131 SER A C 1
ATOM 1090 O O . SER A 1 131 ? 1.480 -8.098 10.974 1.00 69.62 131 SER A O 1
ATOM 1092 N N . ASP A 1 132 ? 2.549 -8.365 12.919 1.00 76.75 132 ASP A N 1
ATOM 1093 C CA . ASP A 1 132 ? 2.903 -6.941 13.084 1.00 76.75 132 ASP A CA 1
ATOM 1094 C C . ASP A 1 132 ? 3.541 -6.308 11.828 1.00 76.75 132 ASP A C 1
ATOM 1096 O O . ASP A 1 132 ? 3.434 -5.098 11.615 1.00 76.75 132 ASP A O 1
ATOM 1100 N N . ASN A 1 133 ? 4.125 -7.132 10.954 1.00 77.12 133 ASN A N 1
ATOM 1101 C CA . ASN A 1 133 ? 4.692 -6.742 9.667 1.00 77.12 133 ASN A CA 1
ATOM 1102 C C . ASN A 1 133 ? 3.675 -6.308 8.599 1.00 77.12 133 ASN A C 1
ATOM 1104 O O . ASN A 1 133 ? 4.085 -5.808 7.551 1.00 77.12 133 ASN A O 1
ATOM 1108 N N . THR A 1 134 ? 2.375 -6.493 8.818 1.00 84.19 134 THR A N 1
ATOM 1109 C CA . THR A 1 134 ? 1.332 -6.139 7.847 1.00 84.19 134 THR A CA 1
ATOM 1110 C C . THR A 1 134 ? 0.570 -4.880 8.223 1.00 84.19 134 THR A C 1
ATOM 1112 O O . THR A 1 134 ? -0.370 -4.533 7.529 1.00 84.19 134 THR A O 1
ATOM 1115 N N . LYS A 1 135 ? 0.914 -4.183 9.309 1.00 90.06 135 LYS A N 1
ATOM 1116 C CA . LYS A 1 135 ? 0.245 -2.929 9.689 1.00 90.06 135 LYS A CA 1
ATOM 1117 C C . LYS A 1 135 ? 0.690 -1.810 8.756 1.00 90.06 135 LYS A C 1
ATOM 1119 O O . LYS A 1 135 ? 1.887 -1.610 8.615 1.00 90.06 135 LYS A O 1
ATOM 1124 N N . GLY A 1 136 ? -0.228 -1.052 8.156 1.00 90.44 136 GLY A N 1
ATOM 1125 C CA . GLY A 1 136 ? 0.116 0.111 7.318 1.00 90.44 136 GLY A CA 1
ATOM 1126 C C . GLY A 1 136 ? 0.897 -0.195 6.030 1.00 90.44 136 GLY A C 1
ATOM 1127 O O . GLY A 1 136 ? 1.503 0.711 5.460 1.00 90.44 136 GLY A O 1
ATOM 1128 N N . LEU A 1 137 ? 0.914 -1.456 5.594 1.00 91.06 137 LEU A N 1
ATOM 1129 C CA . LEU A 1 137 ? 1.606 -1.955 4.410 1.00 91.06 137 LEU A CA 1
ATOM 1130 C C . LEU A 1 137 ? 0.876 -1.569 3.112 1.00 91.06 137 LEU A C 1
ATOM 1132 O O . LEU A 1 137 ? -0.357 -1.552 3.068 1.00 91.06 137 LEU A O 1
ATOM 1136 N N . VAL A 1 138 ? 1.643 -1.324 2.044 1.00 92.94 138 VAL A N 1
ATOM 1137 C CA . VAL A 1 138 ? 1.142 -1.261 0.662 1.00 92.94 138 VAL A CA 1
ATOM 1138 C C . VAL A 1 138 ? 1.630 -2.498 -0.087 1.00 92.94 138 VAL A C 1
ATOM 1140 O O . VAL A 1 138 ? 2.815 -2.835 -0.053 1.00 92.94 138 VAL A O 1
ATOM 1143 N N . VAL A 1 139 ? 0.714 -3.189 -0.760 1.00 91.75 139 VAL A N 1
ATOM 1144 C CA . VAL A 1 139 ? 0.993 -4.454 -1.442 1.00 91.75 139 VAL A CA 1
ATOM 1145 C C . VAL A 1 139 ? 0.670 -4.335 -2.922 1.00 91.75 139 VAL A C 1
ATOM 1147 O O . VAL A 1 139 ? -0.443 -3.976 -3.301 1.00 91.75 139 VAL A O 1
ATOM 1150 N N . TYR A 1 140 ? 1.641 -4.684 -3.757 1.00 93.12 140 TYR A N 1
ATOM 1151 C CA . TYR A 1 140 ? 1.557 -4.658 -5.209 1.00 93.12 140 TYR A CA 1
ATOM 1152 C C . TYR A 1 140 ? 1.373 -6.064 -5.787 1.00 93.12 140 TYR A C 1
ATOM 1154 O O . TYR A 1 140 ? 2.223 -6.937 -5.608 1.00 93.12 140 TYR A O 1
ATOM 1162 N N . LYS A 1 141 ? 0.276 -6.279 -6.521 1.00 92.44 141 LYS A N 1
ATOM 1163 C CA . LYS A 1 141 ? -0.003 -7.511 -7.270 1.00 92.44 141 LYS A CA 1
ATOM 1164 C C . LYS A 1 141 ? -0.001 -7.225 -8.762 1.00 92.44 141 LYS A C 1
ATOM 1166 O O . LYS A 1 141 ? -0.927 -6.609 -9.287 1.00 92.44 141 LYS A O 1
ATOM 1171 N N . ARG A 1 142 ? 0.983 -7.759 -9.477 1.00 93.94 142 ARG A N 1
ATOM 1172 C CA . ARG A 1 142 ? 0.938 -7.800 -10.938 1.00 93.94 142 ARG A CA 1
ATOM 1173 C C . ARG A 1 142 ? -0.061 -8.862 -11.400 1.00 93.94 142 ARG A C 1
ATOM 1175 O O . ARG A 1 142 ? 0.031 -10.014 -10.985 1.00 93.94 142 ARG A O 1
ATOM 1182 N N . ILE A 1 143 ? -0.993 -8.488 -12.275 1.00 93.06 143 ILE A N 1
ATOM 1183 C CA . ILE A 1 143 ? -1.946 -9.425 -12.896 1.00 93.06 143 ILE A CA 1
ATOM 1184 C C . ILE A 1 143 ? -1.390 -9.932 -14.225 1.00 93.06 143 ILE A C 1
ATOM 1186 O O . ILE A 1 143 ? -1.424 -11.125 -14.507 1.00 93.06 143 ILE A O 1
ATOM 1190 N N . ASN A 1 144 ? -0.855 -9.026 -15.043 1.00 94.94 144 ASN A N 1
ATOM 1191 C CA . ASN A 1 144 ? -0.146 -9.348 -16.281 1.00 94.94 144 ASN A CA 1
ATOM 1192 C C . ASN A 1 144 ? 0.843 -8.212 -16.626 1.00 94.94 144 ASN A C 1
ATOM 1194 O O . ASN A 1 144 ? 1.165 -7.391 -15.775 1.00 94.94 144 ASN A O 1
ATOM 1198 N N . LYS A 1 145 ? 1.391 -8.158 -17.848 1.00 96.25 145 LYS A N 1
ATOM 1199 C CA . LYS A 1 145 ? 2.320 -7.078 -18.263 1.00 96.25 145 LYS A CA 1
ATOM 1200 C C . LYS A 1 145 ? 1.693 -5.675 -18.249 1.00 96.25 145 LYS A C 1
ATOM 1202 O O . LYS A 1 145 ? 2.426 -4.707 -18.128 1.00 96.25 145 LYS A O 1
ATOM 1207 N N . GLN A 1 146 ? 0.376 -5.575 -18.372 1.00 96.44 146 GLN A N 1
ATOM 1208 C CA . GLN A 1 146 ? -0.376 -4.335 -18.567 1.00 96.44 146 GLN A CA 1
ATOM 1209 C C . GLN A 1 146 ? -1.392 -4.069 -17.458 1.00 96.44 146 GLN A C 1
ATOM 1211 O O . GLN A 1 146 ? -2.144 -3.115 -17.574 1.00 96.44 146 GLN A O 1
ATOM 1216 N N . LYS A 1 147 ? -1.488 -4.914 -16.428 1.00 95.25 147 LYS A N 1
ATOM 1217 C CA . LYS A 1 147 ? -2.462 -4.755 -15.346 1.00 95.25 147 LYS A CA 1
ATOM 1218 C C . LYS A 1 147 ? -1.846 -5.065 -13.999 1.00 95.25 147 LYS A C 1
ATOM 1220 O O . LYS A 1 147 ? -1.165 -6.087 -13.849 1.00 95.25 147 LYS A O 1
ATOM 1225 N N . TYR A 1 148 ? -2.170 -4.239 -13.014 1.00 95.19 148 TYR A N 1
ATOM 1226 C CA . TYR A 1 148 ? -1.797 -4.447 -11.622 1.00 95.19 148 TYR A CA 1
ATOM 1227 C C . TYR A 1 148 ? -2.933 -4.076 -10.665 1.00 95.19 148 TYR A C 1
ATOM 1229 O O . TYR A 1 148 ? -3.887 -3.398 -11.041 1.00 95.19 148 TYR A O 1
ATOM 1237 N N . LEU A 1 149 ? -2.806 -4.524 -9.418 1.00 94.12 149 LEU A N 1
ATOM 1238 C CA . LEU A 1 149 ? -3.639 -4.132 -8.288 1.00 94.12 149 LEU A CA 1
ATOM 1239 C C . LEU A 1 149 ? -2.735 -3.677 -7.138 1.00 94.12 149 LEU A C 1
ATOM 1241 O O . LEU A 1 149 ? -1.723 -4.317 -6.848 1.00 94.12 149 LEU A O 1
ATOM 1245 N N . LEU A 1 150 ? -3.113 -2.592 -6.474 1.00 94.31 150 LEU A N 1
ATOM 1246 C CA . LEU A 1 150 ? -2.521 -2.129 -5.227 1.00 94.31 150 LEU A CA 1
ATOM 1247 C C . LEU A 1 150 ? -3.532 -2.279 -4.103 1.00 94.31 150 LEU A C 1
ATOM 1249 O O . LEU A 1 150 ? -4.664 -1.807 -4.200 1.00 94.31 150 LEU A O 1
ATOM 1253 N N . TYR A 1 151 ? -3.082 -2.907 -3.030 1.00 92.69 151 TYR A N 1
ATOM 1254 C CA . TYR A 1 151 ? -3.811 -3.042 -1.784 1.00 92.69 151 TYR A CA 1
ATOM 1255 C C . TYR A 1 151 ? -3.078 -2.280 -0.694 1.00 92.69 151 TYR A C 1
ATOM 1257 O O . TYR A 1 151 ? -1.867 -2.075 -0.759 1.00 92.69 151 TYR A O 1
ATOM 1265 N N . ALA A 1 152 ? -3.811 -1.915 0.344 1.00 92.56 152 ALA A N 1
ATOM 1266 C CA . ALA A 1 152 ? -3.237 -1.311 1.524 1.00 92.56 152 ALA A CA 1
ATOM 1267 C C . ALA A 1 152 ? -3.920 -1.843 2.778 1.00 92.56 152 ALA A C 1
ATOM 1269 O O . ALA A 1 152 ? -5.087 -2.236 2.740 1.00 92.56 152 ALA A O 1
ATOM 1270 N N . THR A 1 153 ? -3.194 -1.837 3.885 1.00 91.25 153 THR A N 1
ATOM 1271 C CA . THR A 1 153 ? -3.672 -2.316 5.187 1.00 91.25 153 THR A CA 1
ATOM 1272 C C . THR A 1 153 ? -3.713 -1.195 6.223 1.00 91.25 153 THR A C 1
ATOM 1274 O O . THR A 1 153 ? -2.895 -0.279 6.178 1.00 91.25 153 THR A O 1
ATOM 1277 N N . ASP A 1 154 ? -4.625 -1.272 7.185 1.00 90.56 154 ASP A N 1
ATOM 1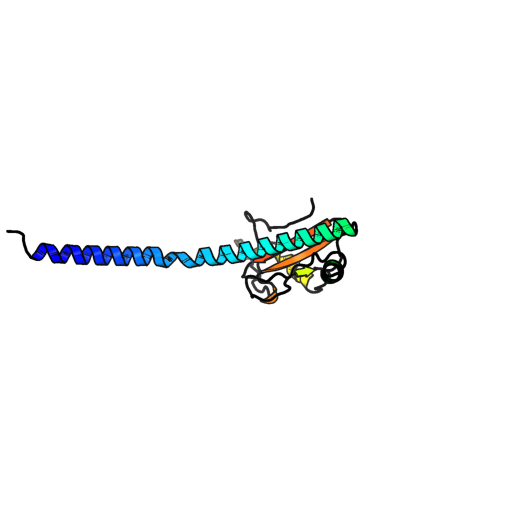278 C CA . ASP A 1 154 ? -4.744 -0.328 8.293 1.00 90.56 154 ASP A CA 1
ATOM 1279 C C . ASP A 1 154 ? -3.721 -0.589 9.422 1.00 90.56 154 ASP A C 1
ATOM 1281 O O . ASP A 1 154 ? -2.830 -1.435 9.319 1.00 90.56 154 ASP A O 1
ATOM 1285 N N . LYS A 1 155 ? -3.850 0.148 10.534 1.00 89.19 155 LYS A N 1
ATOM 1286 C CA . LYS A 1 155 ? -2.989 0.014 11.725 1.00 89.19 155 LYS A CA 1
ATOM 1287 C C . LYS A 1 155 ? -3.092 -1.340 12.440 1.00 89.19 155 LYS A C 1
ATOM 1289 O O . LYS A 1 155 ? -2.235 -1.651 13.263 1.00 89.19 155 LYS A O 1
ATOM 1294 N N . ALA A 1 156 ? -4.157 -2.096 12.194 1.00 86.19 156 ALA A N 1
ATOM 1295 C CA . ALA A 1 156 ? -4.376 -3.432 12.731 1.00 86.19 156 ALA A CA 1
ATOM 1296 C C . ALA A 1 156 ? -3.998 -4.524 11.712 1.00 86.19 156 ALA A C 1
ATOM 1298 O O . ALA A 1 156 ? -4.058 -5.703 12.041 1.00 86.19 156 ALA A O 1
ATOM 1299 N N . GLY A 1 157 ? -3.570 -4.133 10.507 1.00 85.56 157 GLY A N 1
ATOM 1300 C CA . GLY A 1 157 ? -3.183 -5.029 9.425 1.00 85.56 157 GLY A CA 1
ATOM 1301 C C . GLY A 1 157 ? -4.339 -5.443 8.517 1.00 85.56 157 GLY A C 1
ATOM 1302 O O . GLY A 1 157 ? -4.110 -6.163 7.549 1.00 85.56 157 GLY A O 1
ATOM 1303 N N . TYR A 1 158 ? -5.570 -4.995 8.769 1.00 84.50 158 TYR A N 1
ATOM 1304 C CA . TYR A 1 158 ? -6.706 -5.340 7.917 1.00 84.50 158 TYR A CA 1
ATOM 1305 C C . TYR A 1 158 ? -6.651 -4.578 6.603 1.00 84.50 158 TYR A C 1
ATOM 1307 O O . TYR A 1 158 ? -6.222 -3.429 6.572 1.00 84.50 158 TYR A O 1
ATOM 1315 N N . LEU A 1 159 ? -7.146 -5.180 5.519 1.00 87.62 159 LEU A N 1
ATOM 1316 C CA . LEU A 1 159 ? -7.297 -4.469 4.252 1.00 87.62 159 LEU A CA 1
ATOM 1317 C C . LEU A 1 159 ? -8.137 -3.207 4.446 1.00 87.62 159 LEU A C 1
ATOM 1319 O O . LEU A 1 159 ? -9.235 -3.256 5.006 1.00 87.62 159 LEU A O 1
ATOM 1323 N N . LEU A 1 160 ? -7.632 -2.086 3.935 1.00 90.56 160 LEU A N 1
ATOM 1324 C CA . LEU A 1 160 ? -8.395 -0.854 3.879 1.00 90.56 160 LEU A CA 1
ATOM 1325 C C . LEU A 1 160 ? -9.671 -1.105 3.084 1.00 90.56 160 LEU A C 1
ATOM 1327 O O . LEU A 1 160 ? -9.643 -1.668 1.989 1.00 90.56 160 LEU A O 1
ATOM 1331 N N . ARG A 1 161 ? -10.797 -0.674 3.647 1.00 88.19 161 ARG A N 1
ATOM 1332 C CA . ARG A 1 161 ? -12.102 -0.733 2.996 1.00 88.19 161 ARG A CA 1
ATOM 1333 C C . ARG A 1 161 ? -12.620 0.675 2.743 1.00 88.19 161 ARG A C 1
ATOM 1335 O O . ARG A 1 161 ? -12.443 1.568 3.569 1.00 88.19 161 ARG A O 1
ATOM 1342 N N . ASP A 1 162 ? -13.297 0.849 1.618 1.00 85.50 162 ASP A N 1
ATOM 1343 C CA . ASP A 1 162 ? -14.111 2.020 1.316 1.00 85.50 162 ASP A CA 1
ATOM 1344 C C . ASP A 1 162 ? -15.547 1.557 1.055 1.00 85.50 162 ASP A C 1
ATOM 1346 O O . ASP A 1 162 ? -15.793 0.668 0.236 1.00 85.50 162 ASP A O 1
ATOM 1350 N N . LYS A 1 163 ? -16.503 2.098 1.819 1.00 86.25 163 LYS A N 1
ATOM 1351 C CA . LYS A 1 163 ? -17.930 1.717 1.763 1.00 86.25 163 LYS A CA 1
ATOM 1352 C C . LYS A 1 163 ? -18.163 0.196 1.830 1.00 86.25 163 LYS A C 1
ATOM 1354 O O . LYS A 1 163 ? -18.970 -0.362 1.091 1.00 86.25 163 LYS A O 1
ATOM 1359 N N . GLY A 1 164 ? -17.420 -0.485 2.706 1.00 80.38 164 GLY A N 1
ATOM 1360 C CA . GLY A 1 164 ? -17.538 -1.928 2.950 1.00 80.38 164 GLY A CA 1
ATOM 1361 C C . GLY A 1 164 ? -16.789 -2.831 1.964 1.00 80.38 164 GLY A C 1
ATOM 1362 O O . GLY A 1 164 ? -16.638 -4.018 2.251 1.00 80.38 164 GLY A O 1
ATOM 1363 N N . LYS A 1 165 ? -16.257 -2.295 0.858 1.00 81.62 165 LYS A N 1
ATOM 1364 C CA . LYS A 1 165 ? -15.473 -3.048 -0.135 1.00 81.62 165 LYS A CA 1
ATOM 1365 C C . LYS A 1 165 ? -13.974 -2.791 0.042 1.00 81.62 165 LYS A C 1
ATOM 1367 O O . LYS A 1 165 ? -13.623 -1.687 0.451 1.00 81.62 165 LYS A O 1
ATOM 1372 N N . PRO A 1 166 ? -13.082 -3.751 -0.266 1.00 84.38 166 PRO A N 1
ATOM 1373 C CA . PRO A 1 166 ? -11.643 -3.499 -0.279 1.00 84.38 166 PRO A CA 1
ATOM 1374 C C . PRO A 1 166 ? -11.297 -2.303 -1.175 1.00 84.38 166 PRO A C 1
ATOM 1376 O O . PRO A 1 166 ? -11.752 -2.226 -2.316 1.00 84.38 166 PRO A O 1
ATOM 1379 N N . PHE A 1 167 ? -10.511 -1.369 -0.647 1.00 87.69 167 PHE A N 1
ATOM 1380 C CA . PHE A 1 167 ? -9.999 -0.227 -1.391 1.00 87.69 167 PHE A CA 1
ATOM 1381 C C . PHE A 1 167 ? -8.789 -0.689 -2.203 1.00 87.69 167 PHE A C 1
ATOM 1383 O O . PHE A 1 167 ? -7.765 -1.070 -1.637 1.00 87.69 167 PHE A O 1
ATOM 1390 N N . VAL A 1 168 ? -8.941 -0.699 -3.525 1.00 89.94 168 VAL A N 1
ATOM 1391 C CA . VAL A 1 168 ? -7.941 -1.205 -4.468 1.00 89.94 168 VAL A CA 1
ATOM 1392 C C . VAL A 1 168 ? -7.698 -0.140 -5.524 1.00 89.94 168 VAL A C 1
ATOM 1394 O O . VAL A 1 168 ? -8.658 0.384 -6.088 1.00 89.94 168 VAL A O 1
ATOM 1397 N N . LEU A 1 169 ? -6.430 0.166 -5.802 1.00 91.81 169 LEU A N 1
ATOM 1398 C CA . LEU A 1 169 ? -6.062 0.955 -6.979 1.00 91.81 169 LEU A CA 1
ATOM 1399 C C . LEU A 1 169 ? -5.599 0.018 -8.087 1.00 91.81 169 LEU A C 1
ATOM 1401 O O . LEU A 1 169 ? -4.883 -0.950 -7.841 1.00 91.81 169 LEU A O 1
ATOM 1405 N N . SER A 1 170 ? -5.996 0.319 -9.312 1.00 92.62 170 SER A N 1
ATOM 1406 C CA . SER A 1 170 ? -5.545 -0.372 -10.512 1.00 92.62 170 SER A CA 1
ATOM 1407 C C . SER A 1 170 ? -5.351 0.650 -11.616 1.00 92.62 170 SER A C 1
ATOM 1409 O O . SER A 1 170 ? -5.956 1.726 -11.584 1.00 92.62 170 SER A O 1
ATOM 1411 N N . ASN A 1 171 ? -4.568 0.299 -12.626 1.00 90.12 171 ASN A N 1
ATOM 1412 C CA . ASN A 1 171 ? -4.693 0.976 -13.902 1.00 90.12 171 ASN A CA 1
ATOM 1413 C C . ASN A 1 171 ? -5.997 0.500 -14.575 1.00 90.12 171 ASN A C 1
ATOM 1415 O O . ASN A 1 171 ? -6.341 -0.685 -14.511 1.00 90.12 171 ASN A O 1
ATOM 1419 N N . SER A 1 172 ? -6.794 1.444 -15.080 1.00 77.12 172 SER A N 1
ATOM 1420 C CA . SER A 1 172 ? -8.115 1.164 -15.676 1.00 77.12 172 SER A CA 1
ATOM 1421 C C . SER A 1 172 ? -7.989 0.489 -17.039 1.00 77.12 172 SER A C 1
ATOM 1423 O O . SER A 1 172 ? -7.110 0.919 -17.815 1.00 77.12 172 SER A O 1
#

Secondary structure (DSSP, 8-state):
---TTHHHHHHHHHHHHHHHHHHHHHT-HHHHHHHHHHHHHHHHHHHHHHHHHHHHHHHSS--SSHHHHHHHHT-TTS------B-TTT--B--EEETTT-GGGGGGGGGGS-EEEEETTEEEEE------GGGTT-EEEEEEETTEEEEEEB-TTSPBPEETTEE-EEE--

Sequence (172 aa):
MPNPFQFETNYQRLFWVGLFLLFITSSQPVAACDCAKISGVKANMHTVQTMLETFWVDHRYYPASVRELEFDARNSSNPYWKDFLNPSTSQSGYLKSFADDYHWTSYEPLLKEQYAEILGFRFLILNRDLSDNTKGLVVYKRINKQKYLLYATDKAGYLLRDKGKPFVLSNS

Foldseek 3Di:
DDDPVVVVVVVVVVVVVVVVVVVVVVPPDPVVLQVVLVVLLVVVLVLVVVLQVVVCVVPVFGDQWVVVSCVVCCDPVHNSDDWGARSQPRDIDQEGECNRDVPCVVVVVLQPQDWDQDPNDTDGDPPQPPDQSQASHWYWYDPDGQKIKIWTAHSSNHTDDDPNHRDIDMDD

Radius of gyration: 25.09 Å; chains: 1; bounding box: 52×68×73 Å

pLDDT: mean 83.37, std 13.0, range [47.91, 97.25]